Protein AF-A0A0G1ZE57-F1 (afdb_monomer_lite)

Secondary structure (DSSP, 8-state):
-TTGGGS-STTSTHHHHHHHHS-HHHHHHHHHHHHHHHT-HHHHHHHHHHHHHHHHHHHHHHHHHHHHHHHT-

pLDDT: mean 78.08, std 9.37, range [58.16, 91.19]

Structure (mmCIF, N/CA/C/O backbone):
data_AF-A0A0G1ZE57-F1
#
_entry.id   AF-A0A0G1ZE57-F1
#
loop_
_atom_site.group_PDB
_atom_site.id
_atom_site.type_symbol
_atom_site.label_atom_id
_atom_site.label_alt_id
_atom_site.label_comp_id
_atom_site.label_asym_id
_atom_site.label_entity_id
_atom_site.label_seq_id
_atom_site.pdbx_PDB_ins_code
_atom_site.Cartn_x
_atom_site.Cartn_y
_atom_site.Cartn_z
_atom_site.occupancy
_atom_site.B_iso_or_equiv
_atom_site.auth_seq_id
_atom_site.auth_comp_id
_atom_site.auth_asym_id
_atom_site.auth_atom_id
_atom_site.pdbx_PDB_model_num
ATOM 1 N N . LEU A 1 1 ? -4.105 13.719 -7.993 1.00 58.38 1 LEU A N 1
ATOM 2 C CA . LEU A 1 1 ? -3.993 13.220 -6.600 1.00 58.38 1 LEU A CA 1
ATOM 3 C C . LEU A 1 1 ? -5.082 12.210 -6.206 1.00 58.38 1 LEU A C 1
ATOM 5 O O . LEU A 1 1 ? -4.755 11.280 -5.490 1.00 58.38 1 LEU A O 1
ATOM 9 N N . PHE A 1 2 ? -6.330 12.318 -6.683 1.00 59.69 2 PHE A N 1
ATOM 10 C CA . PHE A 1 2 ? -7.436 11.431 -6.262 1.00 59.69 2 PHE A CA 1
ATOM 11 C C . PHE A 1 2 ? -7.303 9.946 -6.636 1.00 59.69 2 PHE A C 1
ATOM 13 O O . PHE A 1 2 ? -7.755 9.093 -5.883 1.00 59.69 2 PHE A O 1
ATOM 20 N N . LEU A 1 3 ? -6.672 9.628 -7.771 1.00 61.22 3 LEU A N 1
ATOM 21 C CA . LEU A 1 3 ? -6.540 8.243 -8.248 1.00 61.22 3 LEU A CA 1
ATOM 22 C C . LEU A 1 3 ? -5.761 7.352 -7.269 1.00 61.22 3 LEU A C 1
ATOM 24 O O . LEU A 1 3 ? -6.118 6.196 -7.074 1.00 61.22 3 LEU A O 1
ATOM 28 N N . PHE A 1 4 ? -4.744 7.901 -6.601 1.00 58.78 4 PHE A N 1
ATOM 29 C CA . PHE A 1 4 ? -3.985 7.166 -5.589 1.00 58.78 4 PHE A CA 1
ATOM 30 C C . PHE A 1 4 ? -4.851 6.831 -4.362 1.00 58.78 4 PHE A C 1
ATOM 32 O O . PHE A 1 4 ? -4.756 5.730 -3.834 1.00 58.78 4 PHE A O 1
ATOM 39 N N . ASN A 1 5 ? -5.786 7.707 -3.979 1.00 64.38 5 ASN A N 1
ATOM 40 C CA . ASN A 1 5 ? -6.737 7.471 -2.885 1.00 64.38 5 ASN A CA 1
ATOM 41 C C . ASN A 1 5 ? -7.823 6.424 -3.192 1.00 64.38 5 ASN A C 1
ATOM 43 O O . ASN A 1 5 ? -8.653 6.168 -2.331 1.00 64.38 5 ASN A O 1
ATOM 47 N N . LEU A 1 6 ? -7.838 5.806 -4.375 1.00 64.88 6 LEU A N 1
ATOM 48 C CA . LEU A 1 6 ? -8.718 4.670 -4.683 1.00 64.88 6 LEU A CA 1
ATOM 49 C C . LEU A 1 6 ? -8.010 3.317 -4.537 1.00 64.88 6 LEU A C 1
ATOM 51 O O . LEU A 1 6 ? -8.655 2.275 -4.621 1.00 64.88 6 LEU A O 1
ATOM 55 N N . ILE A 1 7 ? -6.694 3.316 -4.310 1.00 67.69 7 ILE A N 1
ATOM 56 C CA . ILE A 1 7 ? -5.922 2.087 -4.144 1.00 67.69 7 ILE A CA 1
ATOM 57 C C . ILE A 1 7 ? -6.209 1.526 -2.741 1.00 67.69 7 ILE A C 1
ATOM 59 O O . ILE A 1 7 ? -6.014 2.239 -1.752 1.00 67.69 7 ILE A O 1
ATOM 63 N N . PRO A 1 8 ? -6.663 0.265 -2.616 1.00 65.88 8 PRO A N 1
ATOM 64 C CA . PRO A 1 8 ? -7.045 -0.332 -1.338 1.00 65.88 8 PRO A CA 1
ATOM 65 C C . PRO A 1 8 ? -5.820 -0.790 -0.520 1.00 65.88 8 PRO A C 1
ATOM 67 O O . PRO A 1 8 ? -5.701 -1.954 -0.141 1.00 65.88 8 PRO A O 1
ATOM 70 N N . ILE A 1 9 ? -4.886 0.129 -0.259 1.00 68.25 9 ILE A N 1
ATOM 71 C CA . ILE A 1 9 ? -3.644 -0.098 0.488 1.00 68.25 9 ILE A CA 1
ATOM 72 C C . ILE A 1 9 ? -3.546 0.954 1.612 1.00 68.25 9 ILE A C 1
ATOM 74 O O . ILE A 1 9 ? -3.520 2.151 1.314 1.00 68.25 9 ILE A O 1
ATOM 78 N N . PRO A 1 10 ? -3.477 0.557 2.898 1.00 61.19 10 PRO A N 1
ATOM 79 C CA . PRO A 1 10 ? -3.185 1.487 3.999 1.00 61.19 10 PRO A CA 1
ATOM 80 C C . PRO A 1 10 ? -1.799 2.119 3.765 1.00 61.19 10 PRO A C 1
ATOM 82 O O . PRO A 1 10 ? -0.879 1.352 3.470 1.00 61.19 10 PRO A O 1
ATOM 85 N N . PRO A 1 11 ? -1.570 3.450 3.859 1.00 58.16 11 PRO A N 1
ATOM 86 C CA . PRO A 1 11 ? -2.337 4.523 4.519 1.00 58.16 11 PRO A CA 1
ATOM 87 C C . PRO A 1 11 ? -3.253 5.370 3.601 1.00 58.16 11 PRO A C 1
ATOM 89 O O . PRO A 1 11 ? -3.643 6.474 3.981 1.00 58.16 11 PRO A O 1
ATOM 92 N N . LEU A 1 12 ? -3.573 4.915 2.385 1.00 65.00 12 LEU A N 1
ATOM 93 C CA . LEU A 1 12 ? -4.420 5.672 1.453 1.00 65.00 12 LEU A CA 1
ATOM 94 C C . LEU A 1 12 ? -5.917 5.474 1.754 1.00 65.00 12 LEU A C 1
ATOM 96 O O . LEU A 1 12 ? -6.345 4.394 2.177 1.00 65.00 12 LEU A O 1
ATOM 100 N N . ASP A 1 13 ? -6.731 6.512 1.509 1.00 69.69 13 ASP A N 1
ATOM 101 C CA . ASP A 1 13 ? -8.160 6.549 1.883 1.00 69.69 13 ASP A CA 1
ATOM 102 C C . ASP A 1 13 ? -9.012 5.448 1.218 1.00 69.69 13 ASP A C 1
ATOM 104 O O . ASP A 1 13 ? -10.077 5.092 1.724 1.00 69.69 13 ASP A O 1
ATOM 108 N N . GLY A 1 14 ? -8.524 4.838 0.135 1.00 62.56 14 GLY A N 1
ATOM 109 C CA . GLY A 1 14 ? -9.183 3.735 -0.570 1.00 62.56 14 GLY A CA 1
ATOM 110 C C . GLY A 1 14 ? -9.305 2.465 0.270 1.00 62.56 14 GLY A C 1
ATOM 111 O O . GLY A 1 14 ? -10.206 1.656 0.052 1.00 62.56 14 GLY A O 1
ATOM 112 N N . SER A 1 15 ? -8.469 2.320 1.301 1.00 64.81 15 SER A N 1
ATOM 113 C CA . SER A 1 15 ? -8.586 1.242 2.288 1.00 64.81 15 SER A CA 1
ATOM 114 C C . SER A 1 15 ? -9.918 1.285 3.064 1.00 64.81 15 SER A C 1
ATOM 116 O O . SER A 1 15 ? -10.470 0.235 3.385 1.00 64.81 15 SER A O 1
ATOM 118 N N . LYS A 1 16 ? -10.520 2.467 3.276 1.00 64.62 16 LYS A N 1
ATOM 119 C CA . LYS A 1 16 ? -11.861 2.610 3.892 1.00 64.62 16 LYS A CA 1
ATOM 120 C C . LYS A 1 16 ? -12.982 2.106 2.983 1.00 64.62 16 LYS A C 1
ATOM 122 O O . LYS A 1 16 ? -13.978 1.576 3.462 1.00 64.62 16 LYS A O 1
ATOM 127 N N . ILE A 1 17 ? -12.819 2.270 1.670 1.00 69.31 17 ILE A N 1
ATOM 128 C CA . ILE A 1 17 ? -13.794 1.815 0.669 1.00 69.31 17 ILE A CA 1
ATOM 129 C C . ILE A 1 17 ? -13.795 0.284 0.605 1.00 69.31 17 ILE A C 1
ATOM 131 O O . ILE A 1 17 ? -14.844 -0.333 0.461 1.00 69.31 17 ILE A O 1
ATOM 135 N N . LEU A 1 18 ? -12.634 -0.354 0.775 1.00 69.19 18 LEU A N 1
ATOM 136 C CA . LEU A 1 18 ? -12.575 -1.812 0.802 1.00 69.19 18 LEU A CA 1
ATOM 137 C C . LEU A 1 18 ? -13.294 -2.395 2.032 1.00 69.19 18 LEU A C 1
ATOM 139 O O . LEU A 1 18 ? -13.993 -3.399 1.900 1.00 69.19 18 LEU A O 1
ATOM 143 N N . SER A 1 19 ? -13.192 -1.755 3.207 1.00 69.00 19 SER A N 1
ATOM 144 C CA . SER A 1 19 ? -13.894 -2.233 4.410 1.00 69.00 19 SER A CA 1
ATOM 145 C C . SER A 1 19 ? -15.418 -2.093 4.311 1.00 69.00 19 SER A C 1
ATOM 147 O O . SER A 1 19 ? -16.133 -2.944 4.835 1.00 69.00 19 SER A O 1
ATOM 149 N N . SER A 1 20 ? -15.925 -1.105 3.561 1.00 68.69 20 SER A N 1
ATOM 150 C CA . SER A 1 20 ? -17.367 -0.941 3.325 1.00 68.69 20 SER A CA 1
ATOM 151 C C . SER A 1 20 ? -17.949 -1.920 2.298 1.00 68.69 20 SER A C 1
ATOM 153 O O . SER A 1 20 ? -19.151 -2.186 2.329 1.00 68.69 20 SER A O 1
ATOM 155 N N . VAL A 1 21 ? -17.116 -2.485 1.417 1.00 78.69 21 VAL A N 1
ATOM 156 C CA . VAL A 1 21 ? -17.513 -3.521 0.443 1.00 78.69 21 VAL A CA 1
ATOM 157 C C . VAL A 1 21 ? -17.435 -4.932 1.044 1.00 78.69 21 VAL A C 1
ATOM 159 O O . VAL A 1 21 ? -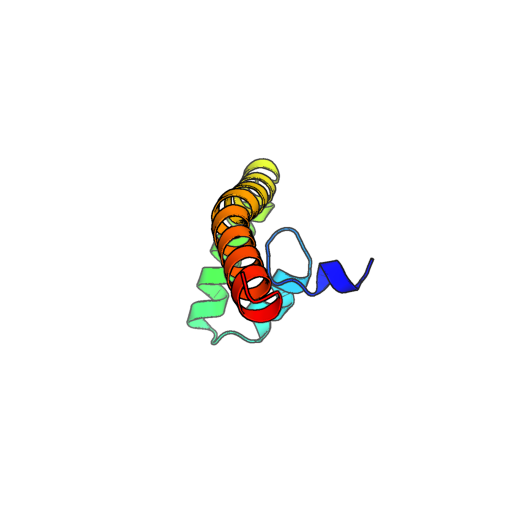18.144 -5.839 0.604 1.00 78.69 21 VAL A O 1
ATOM 162 N N . LEU A 1 22 ? -16.596 -5.141 2.061 1.00 79.19 22 LEU A N 1
ATOM 163 C CA . LEU A 1 22 ? -16.404 -6.448 2.690 1.00 79.19 22 LEU A CA 1
ATOM 164 C C . LEU A 1 22 ? -17.595 -6.856 3.592 1.00 79.19 22 LEU A C 1
ATOM 166 O O . LEU A 1 22 ? -18.163 -6.026 4.304 1.00 79.19 22 LEU A O 1
ATOM 170 N N . PRO A 1 23 ? -17.951 -8.157 3.649 1.00 81.25 23 PRO A N 1
ATOM 171 C CA . PRO A 1 23 ? -18.907 -8.684 4.626 1.00 81.25 23 PRO A CA 1
ATOM 172 C C . PRO A 1 23 ? -18.484 -8.342 6.061 1.00 81.25 23 PRO A C 1
ATOM 174 O O . PRO A 1 23 ? -17.297 -8.405 6.379 1.00 81.25 23 PRO A O 1
ATOM 177 N N . ARG A 1 24 ? -19.442 -8.056 6.958 1.00 78.06 24 ARG A N 1
ATOM 178 C CA . ARG A 1 24 ? -19.185 -7.508 8.315 1.00 78.06 24 ARG A CA 1
ATOM 179 C C . ARG A 1 24 ? -18.073 -8.211 9.107 1.00 78.06 24 ARG A C 1
ATOM 181 O O . ARG A 1 24 ? -17.304 -7.542 9.788 1.00 78.06 24 ARG A O 1
ATOM 188 N N . GLY A 1 25 ? -17.972 -9.540 9.022 1.00 80.94 25 GLY A N 1
ATOM 189 C CA . GLY A 1 25 ? -16.920 -10.296 9.715 1.00 80.94 25 GLY A CA 1
ATOM 190 C C . GLY A 1 25 ? -15.511 -10.007 9.183 1.00 80.94 25 GLY A C 1
ATOM 191 O O . GLY A 1 25 ? -14.572 -9.854 9.961 1.00 80.94 25 GLY A O 1
ATOM 192 N N . LEU A 1 26 ? -15.371 -9.872 7.862 1.00 79.88 26 LEU A N 1
ATOM 193 C CA . LEU A 1 26 ? -14.105 -9.539 7.208 1.00 79.88 26 LEU A CA 1
ATOM 194 C C . LEU A 1 26 ? -13.780 -8.051 7.344 1.00 79.88 26 LEU A C 1
ATOM 196 O O . LEU A 1 26 ? -12.622 -7.709 7.566 1.00 79.88 26 LEU A O 1
ATOM 200 N N . ALA A 1 27 ? -14.798 -7.186 7.289 1.00 81.94 27 ALA A N 1
ATOM 201 C CA . ALA A 1 27 ? -14.649 -5.751 7.513 1.00 81.94 27 ALA A CA 1
ATOM 202 C C . AL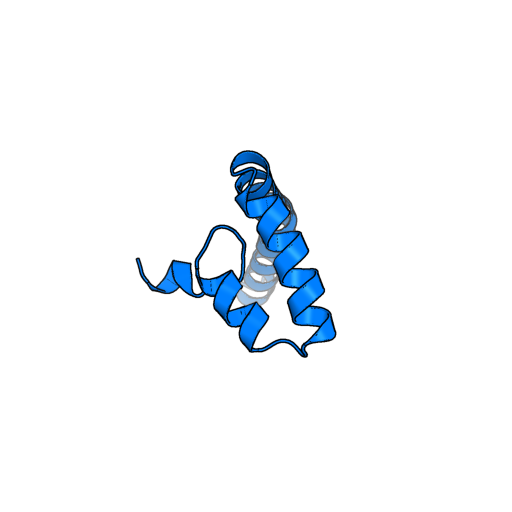A A 1 27 ? -14.031 -5.464 8.891 1.00 81.94 27 ALA A C 1
ATOM 204 O O . ALA A 1 27 ? -13.044 -4.743 8.977 1.00 81.94 27 ALA A O 1
ATOM 205 N N . PHE A 1 28 ? -14.514 -6.120 9.954 1.00 82.69 28 PHE A N 1
ATOM 206 C CA . PHE A 1 28 ? -13.984 -5.917 11.307 1.00 82.69 28 PHE A CA 1
ATOM 207 C C . PHE A 1 28 ? -12.519 -6.363 11.455 1.00 82.69 28 PHE A C 1
ATOM 209 O O . PHE A 1 28 ? -11.710 -5.683 12.089 1.00 82.69 28 PHE A O 1
ATOM 216 N N . SER A 1 29 ? -12.155 -7.500 10.853 1.00 80.75 29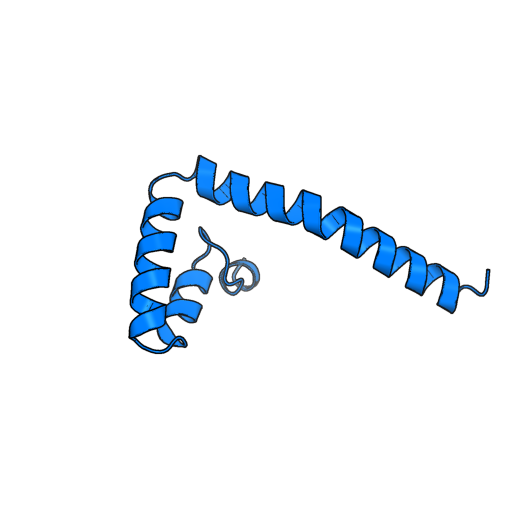 SER A N 1
ATOM 217 C CA . SER A 1 29 ? -10.766 -7.975 10.855 1.00 80.75 29 SER A CA 1
ATOM 218 C C . SER A 1 29 ? -9.851 -7.055 10.041 1.00 80.75 29 SER A C 1
ATOM 220 O O . SER A 1 29 ? -8.723 -6.785 10.456 1.00 80.75 29 SER A O 1
ATOM 222 N N . TYR A 1 30 ? -10.337 -6.562 8.900 1.00 81.81 30 TYR A N 1
ATOM 223 C CA . TYR A 1 30 ? -9.604 -5.642 8.037 1.00 81.81 30 TYR A CA 1
ATOM 224 C C . TYR A 1 30 ? -9.414 -4.274 8.702 1.00 81.81 30 TYR A C 1
ATOM 226 O O . TYR A 1 30 ? -8.304 -3.752 8.696 1.00 81.81 30 TYR A O 1
ATOM 234 N N . ASP A 1 31 ? -10.444 -3.731 9.353 1.00 82.00 31 ASP A N 1
ATOM 235 C CA . ASP A 1 31 ? -10.363 -2.466 10.088 1.00 82.00 31 ASP A CA 1
ATOM 236 C C . ASP A 1 31 ? -9.378 -2.551 11.257 1.00 82.00 31 ASP A C 1
ATOM 238 O O . ASP A 1 31 ? -8.591 -1.630 11.470 1.00 82.00 31 ASP A O 1
ATOM 242 N N . ARG A 1 32 ? -9.346 -3.678 11.982 1.00 83.75 32 ARG A N 1
ATOM 243 C CA . ARG A 1 32 ? -8.355 -3.897 13.043 1.00 83.75 32 ARG A CA 1
ATOM 244 C C . ARG A 1 32 ? -6.934 -3.927 12.474 1.00 83.75 32 ARG A C 1
ATOM 246 O O . ARG A 1 32 ? -6.058 -3.249 13.004 1.00 83.75 32 ARG A O 1
ATOM 253 N N . PHE A 1 33 ? -6.707 -4.663 11.387 1.00 82.12 33 PHE A N 1
ATOM 254 C CA . PHE A 1 33 ? -5.407 -4.716 10.707 1.00 82.12 33 PHE A CA 1
ATOM 255 C C . PHE A 1 33 ? -4.971 -3.340 10.186 1.00 82.12 33 PHE A C 1
ATOM 257 O O . PHE A 1 33 ? -3.843 -2.903 10.418 1.00 82.12 33 PHE A O 1
ATOM 264 N N . ARG A 1 34 ? -5.896 -2.617 9.552 1.00 81.38 34 ARG A N 1
ATOM 265 C CA . ARG A 1 34 ? -5.700 -1.252 9.072 1.00 81.38 34 ARG A CA 1
ATOM 266 C C . ARG A 1 34 ? -5.353 -0.298 10.213 1.00 81.38 34 ARG A C 1
ATOM 268 O O . ARG A 1 34 ? -4.402 0.458 10.076 1.00 81.38 34 ARG A O 1
ATOM 275 N N . SER A 1 35 ? -6.041 -0.377 11.352 1.00 81.44 35 SER A N 1
ATOM 276 C CA . SER A 1 35 ? -5.753 0.462 12.522 1.00 81.44 35 SER A CA 1
ATOM 277 C C . SER A 1 35 ? -4.350 0.216 13.095 1.00 81.44 35 SER A C 1
ATOM 279 O O . SER A 1 35 ? -3.716 1.161 13.562 1.00 81.44 35 SER A O 1
ATOM 281 N N . TYR A 1 36 ? -3.837 -1.019 13.038 1.00 81.75 36 TYR A N 1
ATOM 282 C CA . TYR A 1 36 ? -2.454 -1.325 13.431 1.00 81.75 36 TYR A CA 1
ATOM 283 C C . TYR A 1 36 ? -1.419 -0.740 12.459 1.00 81.75 36 TYR A C 1
ATOM 285 O O . TYR A 1 36 ? -0.382 -0.240 12.900 1.00 81.75 36 TYR A O 1
ATOM 293 N N . LEU A 1 37 ? -1.704 -0.783 11.154 1.00 77.62 37 LEU A N 1
ATOM 294 C CA . LEU A 1 37 ? -0.837 -0.215 10.117 1.00 77.62 37 LEU A CA 1
ATOM 295 C C . LEU A 1 37 ? -0.861 1.319 10.105 1.00 77.62 37 LEU A C 1
ATOM 297 O O . LEU A 1 37 ? 0.183 1.940 9.938 1.00 77.62 37 LEU A O 1
ATOM 301 N N . GLU A 1 38 ? -2.023 1.938 10.318 1.00 78.12 38 GLU A N 1
ATOM 302 C CA . GLU A 1 38 ? -2.165 3.399 10.396 1.00 78.12 38 GLU A CA 1
ATOM 303 C C . GLU A 1 38 ? -1.532 3.971 11.667 1.00 78.12 38 GLU A C 1
ATOM 305 O O . GLU A 1 38 ? -0.949 5.053 11.626 1.00 78.12 38 GLU A O 1
ATOM 310 N N . GLY A 1 39 ? -1.567 3.227 12.779 1.00 82.44 39 GLY A N 1
ATOM 311 C CA . GLY A 1 39 ? -0.884 3.614 14.017 1.00 82.44 39 GLY A CA 1
ATOM 312 C C . GLY A 1 39 ? 0.644 3.659 13.896 1.00 82.44 39 GLY A C 1
ATOM 313 O O . GLY A 1 39 ? 1.297 4.329 14.691 1.00 82.44 39 GLY A O 1
ATOM 314 N N . ASN A 1 40 ? 1.221 2.984 12.896 1.00 82.94 40 ASN A N 1
ATOM 315 C CA . ASN A 1 40 ? 2.658 2.966 12.636 1.00 82.94 40 ASN A CA 1
ATOM 316 C C . ASN A 1 40 ? 2.935 3.259 11.154 1.00 82.94 40 ASN A C 1
ATOM 318 O O . ASN A 1 40 ? 3.090 2.320 10.367 1.00 82.94 40 ASN A O 1
ATOM 322 N N . PRO A 1 41 ? 3.083 4.539 10.761 1.00 77.81 41 PRO A N 1
ATOM 323 C CA . PRO A 1 41 ? 3.314 4.911 9.367 1.00 77.81 41 PRO A CA 1
ATOM 324 C C . PRO A 1 41 ? 4.512 4.178 8.747 1.00 77.81 41 PRO A C 1
ATOM 326 O O . PRO A 1 41 ? 4.457 3.791 7.585 1.00 77.81 41 PRO A O 1
ATOM 329 N N . PHE A 1 42 ? 5.565 3.908 9.529 1.00 84.31 42 PHE A N 1
ATOM 330 C CA . PHE A 1 42 ? 6.717 3.114 9.087 1.00 84.31 42 PHE A CA 1
ATOM 331 C C . PHE A 1 42 ? 6.353 1.684 8.670 1.00 84.31 42 PHE A C 1
ATOM 333 O O . PHE A 1 42 ? 6.882 1.196 7.676 1.00 84.31 42 PHE A O 1
ATOM 340 N N . LEU A 1 43 ? 5.446 1.016 9.391 1.00 83.06 43 LEU A N 1
ATOM 341 C CA . LEU A 1 43 ? 4.976 -0.325 9.031 1.00 83.06 43 LEU A CA 1
ATOM 342 C C . LEU A 1 43 ? 4.080 -0.280 7.796 1.00 83.06 43 LEU A C 1
ATOM 344 O O . LEU A 1 43 ? 4.238 -1.116 6.911 1.00 83.06 43 LEU A O 1
ATOM 348 N N . GLY A 1 44 ? 3.187 0.713 7.711 1.00 81.12 44 GLY A N 1
ATOM 349 C CA . GLY A 1 44 ? 2.356 0.939 6.529 1.00 81.12 44 GLY A CA 1
ATOM 350 C C . GLY A 1 44 ? 3.208 1.133 5.274 1.00 81.12 44 GLY A C 1
ATOM 351 O O . GLY A 1 44 ? 3.154 0.317 4.357 1.00 81.12 44 GLY A O 1
ATOM 352 N N . PHE A 1 45 ? 4.069 2.154 5.260 1.00 81.31 45 PHE A N 1
ATOM 353 C CA . PHE A 1 45 ? 4.972 2.415 4.135 1.00 81.31 45 PHE A CA 1
ATOM 354 C C . PHE A 1 45 ? 5.953 1.265 3.883 1.00 81.31 45 PHE A C 1
ATOM 356 O O . PHE A 1 45 ? 6.206 0.934 2.728 1.00 81.31 45 PHE A O 1
ATOM 363 N N . GLY A 1 46 ? 6.464 0.617 4.932 1.00 86.06 46 GLY A N 1
ATOM 364 C CA . GLY A 1 46 ? 7.341 -0.546 4.808 1.00 86.06 46 GLY A CA 1
ATOM 365 C C . GLY A 1 46 ? 6.669 -1.713 4.085 1.00 86.06 46 GLY A C 1
ATOM 366 O O . GLY A 1 46 ? 7.279 -2.313 3.205 1.00 86.06 46 GLY A O 1
ATOM 367 N N . LEU A 1 47 ? 5.397 -1.991 4.385 1.00 82.56 47 LEU A N 1
ATOM 368 C CA . LEU A 1 47 ? 4.620 -3.034 3.717 1.00 82.56 47 LEU A CA 1
ATOM 369 C C . LEU A 1 47 ? 4.345 -2.686 2.249 1.00 82.56 47 LEU A C 1
ATOM 371 O O . LEU A 1 47 ? 4.459 -3.558 1.390 1.00 82.56 47 LEU A O 1
ATOM 375 N N . VAL A 1 48 ? 4.057 -1.416 1.941 1.00 81.62 48 VAL A N 1
ATOM 376 C CA . VAL A 1 48 ? 3.909 -0.946 0.551 1.00 81.62 48 VAL A CA 1
ATOM 377 C C . VAL A 1 48 ? 5.210 -1.106 -0.230 1.00 81.62 48 VAL A C 1
ATOM 379 O O . VAL A 1 48 ? 5.204 -1.653 -1.330 1.00 81.62 48 VAL A O 1
ATOM 382 N N . ILE A 1 49 ? 6.334 -0.665 0.334 1.00 83.69 49 ILE A N 1
ATOM 383 C CA . ILE A 1 49 ? 7.650 -0.772 -0.308 1.00 83.69 49 ILE A CA 1
ATOM 384 C C . ILE A 1 49 ? 8.025 -2.243 -0.506 1.00 83.69 49 ILE A C 1
ATOM 386 O O . ILE A 1 49 ? 8.450 -2.623 -1.594 1.00 83.69 49 ILE A O 1
ATOM 390 N N . LEU A 1 50 ? 7.811 -3.087 0.505 1.00 85.56 50 LEU A N 1
ATOM 391 C CA . LEU A 1 50 ? 8.049 -4.526 0.417 1.00 85.56 50 LEU A CA 1
ATOM 392 C C . LEU A 1 50 ? 7.210 -5.167 -0.695 1.00 85.56 50 LEU A C 1
ATOM 394 O O . LEU A 1 50 ? 7.733 -5.951 -1.486 1.00 85.56 50 LEU A O 1
ATOM 398 N N . PHE A 1 51 ? 5.930 -4.801 -0.784 1.00 83.25 51 PHE A N 1
ATOM 399 C CA . PHE A 1 51 ? 5.043 -5.261 -1.846 1.00 83.25 51 PHE A CA 1
ATOM 400 C C . PHE A 1 51 ? 5.554 -4.837 -3.225 1.00 83.25 51 PHE A C 1
ATOM 402 O O . PHE A 1 51 ? 5.620 -5.670 -4.121 1.00 83.25 51 PHE A O 1
ATOM 409 N N . ILE A 1 52 ? 5.984 -3.583 -3.394 1.00 83.88 52 ILE A N 1
ATOM 410 C CA . ILE A 1 52 ? 6.555 -3.088 -4.656 1.00 83.88 52 ILE A CA 1
ATOM 411 C C . ILE A 1 52 ? 7.842 -3.833 -5.018 1.00 83.88 52 ILE A C 1
ATOM 413 O O . ILE A 1 52 ? 8.037 -4.156 -6.183 1.00 83.88 52 ILE A O 1
ATOM 417 N N . ILE A 1 53 ? 8.712 -4.138 -4.056 1.00 85.94 53 ILE A N 1
ATOM 418 C CA . ILE A 1 53 ? 9.966 -4.858 -4.323 1.00 85.94 53 ILE A CA 1
ATOM 419 C C . ILE A 1 53 ? 9.679 -6.304 -4.755 1.00 85.94 53 ILE A C 1
ATOM 421 O O . ILE A 1 53 ? 10.234 -6.775 -5.748 1.00 85.94 53 ILE A O 1
ATOM 425 N N . LEU A 1 54 ? 8.782 -6.999 -4.048 1.00 84.44 54 LEU A N 1
ATOM 426 C CA . LEU A 1 54 ? 8.415 -8.387 -4.351 1.00 84.44 54 LEU A CA 1
ATOM 427 C C . LEU A 1 54 ? 7.624 -8.508 -5.662 1.00 84.44 54 LEU A C 1
ATOM 429 O O . LEU A 1 54 ? 7.931 -9.351 -6.509 1.00 84.44 54 LEU A O 1
ATOM 433 N N . ALA A 1 55 ? 6.611 -7.659 -5.838 1.00 84.19 55 ALA A N 1
ATOM 434 C CA . ALA A 1 55 ? 5.761 -7.653 -7.022 1.00 84.19 55 ALA A CA 1
ATOM 435 C C . ALA A 1 55 ? 6.472 -7.039 -8.233 1.00 84.19 55 ALA A C 1
ATOM 437 O O . ALA A 1 55 ? 6.218 -7.442 -9.361 1.00 84.19 55 ALA A O 1
ATOM 438 N N . GLY A 1 56 ? 7.382 -6.088 -8.025 1.00 83.19 56 GLY A N 1
ATOM 439 C CA . GLY A 1 56 ? 8.124 -5.424 -9.094 1.00 83.19 56 GLY A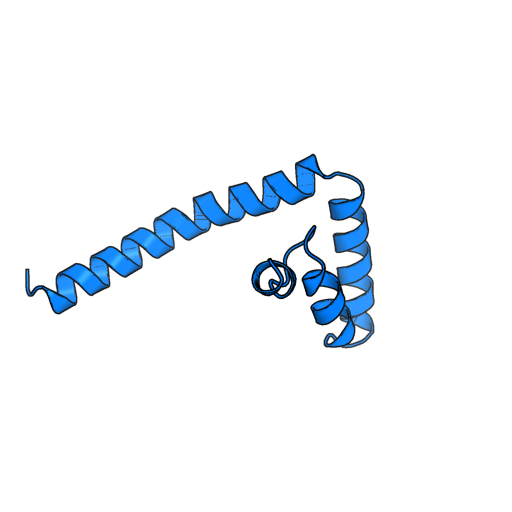 CA 1
ATOM 440 C C . GLY A 1 56 ? 9.006 -6.392 -9.872 1.00 83.19 56 GLY A C 1
ATOM 441 O O . GLY A 1 56 ? 9.016 -6.345 -11.097 1.00 83.19 56 GLY A O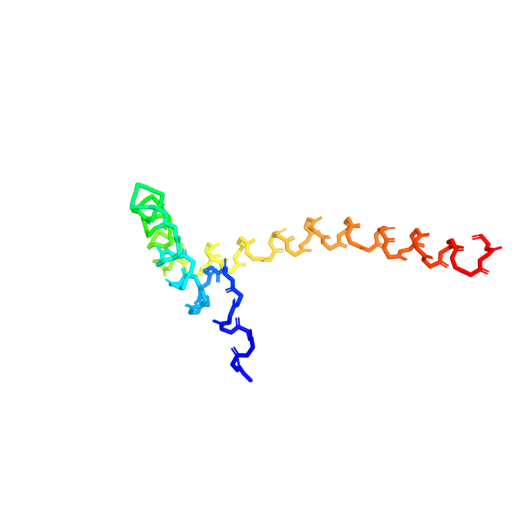 1
ATOM 442 N N . GLY A 1 57 ? 9.679 -7.324 -9.189 1.00 84.81 57 GLY A N 1
ATOM 443 C CA . GLY A 1 57 ? 10.485 -8.352 -9.854 1.00 84.81 57 GLY A CA 1
ATOM 444 C C . GLY A 1 57 ? 9.648 -9.308 -10.712 1.00 84.81 57 GLY A C 1
ATOM 445 O O . GLY A 1 57 ? 9.990 -9.578 -11.862 1.00 84.81 57 GLY A O 1
ATOM 446 N N . THR A 1 58 ? 8.514 -9.777 -10.186 1.00 83.56 58 THR A N 1
ATOM 447 C CA . THR A 1 58 ? 7.585 -10.653 -10.925 1.00 83.56 58 THR A CA 1
ATOM 448 C C . THR A 1 58 ? 6.894 -9.922 -12.075 1.00 83.56 58 THR A C 1
ATOM 450 O O . THR A 1 58 ? 6.803 -10.460 -13.177 1.00 83.56 58 THR A O 1
ATOM 453 N N . PHE A 1 59 ? 6.466 -8.679 -11.856 1.00 83.88 59 PHE A N 1
ATOM 454 C CA . PHE A 1 59 ? 5.884 -7.82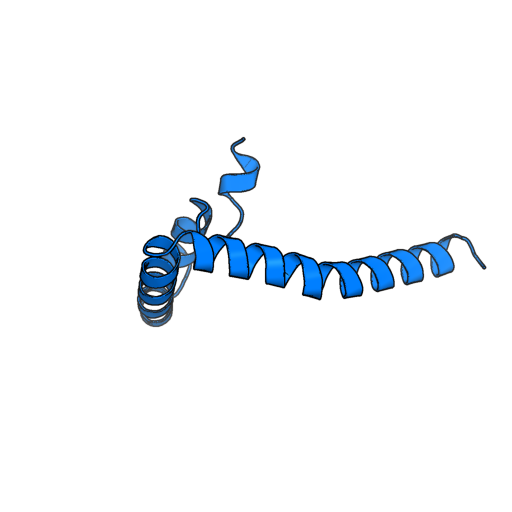0 -12.883 1.00 83.88 59 PHE A CA 1
ATOM 455 C C . PHE A 1 59 ? 6.884 -7.521 -14.002 1.00 83.88 59 PHE A C 1
ATOM 457 O O . PHE A 1 59 ? 6.543 -7.646 -15.173 1.00 83.88 59 PHE A O 1
ATOM 464 N N . PHE A 1 60 ? 8.132 -7.190 -13.665 1.00 84.81 60 PHE A N 1
ATOM 465 C CA . PHE A 1 60 ? 9.177 -6.940 -14.654 1.00 84.81 60 PHE A CA 1
ATOM 466 C C . PHE A 1 60 ? 9.482 -8.187 -15.488 1.00 84.81 60 PHE A C 1
ATOM 468 O O . PHE A 1 60 ? 9.528 -8.096 -16.712 1.00 84.81 60 PHE A O 1
ATOM 475 N N . GLY A 1 61 ? 9.597 -9.358 -14.853 1.00 86.44 61 GLY A N 1
ATOM 476 C CA . GLY A 1 61 ? 9.774 -10.624 -15.565 1.00 86.44 61 GLY A CA 1
ATOM 477 C C . GLY A 1 61 ? 8.605 -10.948 -16.502 1.00 86.44 61 GLY A C 1
ATOM 478 O O . GLY A 1 61 ? 8.817 -11.380 -17.633 1.00 86.44 61 GLY A O 1
ATOM 479 N N . PHE A 1 62 ? 7.369 -10.676 -16.077 1.00 88.56 62 PHE A N 1
ATOM 480 C CA . PHE A 1 62 ? 6.179 -10.834 -16.915 1.00 88.56 62 PHE A CA 1
ATOM 481 C C . PHE A 1 62 ? 6.177 -9.875 -18.113 1.00 88.56 62 PHE A C 1
ATOM 483 O O . PHE A 1 62 ? 5.947 -10.301 -19.244 1.00 88.56 62 PHE A O 1
ATOM 490 N N . ILE A 1 63 ? 6.487 -8.595 -17.883 1.00 87.94 63 ILE A N 1
ATOM 491 C CA . ILE A 1 63 ? 6.602 -7.589 -18.945 1.00 87.94 63 ILE A CA 1
ATOM 492 C C . ILE A 1 63 ? 7.709 -7.970 -19.928 1.00 87.94 63 ILE A C 1
ATOM 494 O O . ILE A 1 63 ? 7.489 -7.882 -21.131 1.00 87.94 63 ILE A O 1
ATOM 498 N N . GLN A 1 64 ? 8.866 -8.439 -19.450 1.00 88.12 64 GLN A N 1
ATOM 499 C CA . GLN A 1 64 ? 9.926 -8.942 -20.324 1.00 88.12 64 GLN A CA 1
ATOM 500 C C . GLN A 1 64 ? 9.462 -10.154 -21.130 1.00 88.12 64 GLN A C 1
ATOM 502 O O . GLN A 1 64 ? 9.687 -10.188 -22.332 1.00 88.12 64 GLN A O 1
ATOM 507 N N . SER A 1 65 ? 8.777 -11.120 -20.515 1.00 88.25 65 SER A N 1
ATOM 508 C CA . SER A 1 65 ? 8.250 -12.288 -21.229 1.00 88.25 65 SER A CA 1
ATOM 509 C C . SER A 1 65 ? 7.277 -11.892 -22.344 1.00 88.25 65 SER A C 1
ATOM 511 O O . SER A 1 65 ? 7.382 -12.409 -23.455 1.00 88.25 65 SER A O 1
ATOM 513 N N . LEU A 1 66 ? 6.389 -10.927 -22.087 1.00 91.19 66 LEU A N 1
ATOM 514 C CA . LEU A 1 66 ? 5.518 -10.351 -23.112 1.00 91.19 66 LEU A CA 1
ATOM 515 C C . LEU A 1 66 ? 6.303 -9.595 -24.182 1.00 91.19 66 LEU A C 1
ATOM 517 O O . LEU A 1 66 ? 6.017 -9.747 -25.365 1.00 91.19 66 LEU A O 1
ATOM 521 N N . ALA A 1 67 ? 7.286 -8.791 -23.782 1.00 90.12 67 ALA A N 1
ATOM 522 C CA . ALA A 1 67 ? 8.114 -8.035 -24.710 1.00 90.12 67 ALA A CA 1
ATOM 523 C C . ALA A 1 67 ? 8.873 -8.970 -25.658 1.00 90.12 67 ALA A C 1
ATOM 525 O O . ALA A 1 67 ? 8.883 -8.713 -26.854 1.00 90.12 67 ALA A O 1
ATOM 526 N N . HIS A 1 68 ? 9.420 -10.079 -25.157 1.00 90.69 68 HIS A N 1
ATOM 527 C CA . HIS A 1 68 ? 10.057 -11.121 -25.965 1.00 90.69 68 HIS A CA 1
ATOM 528 C C . HIS A 1 68 ? 9.061 -11.815 -26.900 1.00 90.69 68 HIS A C 1
ATOM 530 O O . HIS A 1 68 ? 9.298 -11.909 -28.104 1.00 90.69 68 HIS A O 1
ATOM 536 N N . ALA A 1 69 ? 7.893 -12.206 -26.382 1.00 89.81 69 ALA A N 1
ATOM 537 C CA . ALA A 1 69 ? 6.844 -12.835 -27.183 1.00 89.81 69 ALA A CA 1
ATOM 538 C C . ALA A 1 69 ? 6.325 -11.932 -28.320 1.00 89.81 69 ALA A C 1
ATOM 540 O O . ALA A 1 69 ? 5.976 -12.432 -29.387 1.00 89.81 69 ALA A O 1
ATOM 541 N N . ILE A 1 70 ? 6.278 -10.613 -28.105 1.00 89.69 70 ILE A N 1
ATOM 542 C CA . ILE A 1 70 ? 5.813 -9.632 -29.099 1.00 89.69 70 ILE A CA 1
ATOM 543 C C . ILE A 1 70 ? 6.940 -9.212 -30.053 1.00 89.69 70 ILE A C 1
ATOM 545 O O . ILE A 1 70 ? 6.700 -9.067 -31.249 1.00 89.69 70 ILE A O 1
ATOM 549 N N . ALA A 1 71 ? 8.162 -9.008 -29.550 1.00 89.88 71 ALA A N 1
ATOM 550 C CA . ALA A 1 71 ? 9.317 -8.612 -30.358 1.00 89.88 71 ALA A CA 1
ATOM 551 C C . ALA A 1 71 ? 9.826 -9.744 -31.266 1.00 89.88 71 ALA A C 1
ATOM 553 O O . ALA A 1 71 ? 10.567 -9.474 -32.209 1.00 89.88 71 ALA A O 1
ATOM 554 N N . GLY A 1 72 ? 9.413 -10.989 -31.009 1.00 76.94 72 GLY A N 1
ATOM 555 C CA . GLY A 1 72 ? 9.730 -12.138 -31.855 1.00 76.94 72 GLY A CA 1
ATOM 556 C C . GLY A 1 72 ? 11.180 -12.618 -31.742 1.00 76.94 72 GLY A C 1
ATOM 557 O O . GLY A 1 72 ? 11.659 -13.266 -32.671 1.00 76.94 72 GLY A O 1
ATOM 558 N N . ILE A 1 73 ? 11.864 -12.294 -30.635 1.00 63.34 73 ILE A N 1
ATOM 559 C CA . ILE A 1 73 ? 13.195 -12.811 -30.268 1.00 63.34 73 ILE A CA 1
ATOM 560 C C . ILE A 1 73 ? 13.077 -13.622 -28.983 1.00 63.34 73 ILE A C 1
ATOM 562 O O . ILE A 1 73 ? 12.643 -13.028 -27.963 1.00 63.34 73 ILE A O 1
#

Sequence (73 aa):
LFLFNLIPIPPLDGSKILSSVLPRGLAFSYDRFRSYLEGNPFLGFGLVILFIILAGGTFFGFIQSLAHAIAGI

Radius of gyration: 16.49 Å; chains: 1; bounding box: 32×26×46 Å

Foldseek 3Di:
DVVQLCPCAPPRVVVVVVLVVDDVVVSVVSVVVNVVCNVPVCNRVVVVVVCCVVVVVVVVVVVVVVVCVVVVD

Organism: NCBI:txid1618668